Protein AF-A0A2T4RXN7-F1 (afdb_monomer_lite)

pLDDT: mean 85.41, std 10.83, range [42.78, 97.81]

Radius of gyration: 17.67 Å; chains: 1; bounding box: 34×16×47 Å

Organism: NCBI:txid214473

Foldseek 3Di:
DDDQDPVNLVVVLVVLVPDPHPPVVNVVVNVVSVVVVVVVVVVVVVLVVQLVVQCVVPPPPVVSSVVSSVVVVVVPD

Sequence (77 aa):
MTKLNYEDVTRIQSVILSSDYPDDLVERDVDGIESVDKKARAWDNYCKSVEKDLRNEFGNDDKRIQVGMQLNNNIFM

Secondary structure (DSSP, 8-state):
-PPP-HHHHHHHHHHHHTS---HHHHHHHHHHHHHHHHHHHHHHHHHHHHHHHHHHHHTT-HHHHHHHHHHHHHHH-

Structure (mmCIF, N/CA/C/O backbone):
data_AF-A0A2T4RXN7-F1
#
_entry.id   AF-A0A2T4RXN7-F1
#
loop_
_atom_site.group_PDB
_atom_site.id
_atom_site.type_symbol
_atom_site.label_atom_id
_atom_site.label_alt_id
_atom_site.label_comp_id
_atom_site.label_asym_id
_atom_site.label_entity_id
_atom_site.label_seq_id
_atom_site.pdbx_PDB_ins_code
_atom_site.Cartn_x
_atom_site.Cartn_y
_atom_site.Cartn_z
_atom_site.occupancy
_atom_site.B_iso_or_equiv
_atom_site.auth_seq_id
_atom_site.auth_comp_id
_atom_site.auth_asym_id
_atom_site.auth_atom_id
_atom_site.pdbx_PDB_model_num
ATOM 1 N N . MET A 1 1 ? -6.913 -7.130 -17.128 1.00 42.78 1 MET A N 1
ATOM 2 C CA . MET A 1 1 ? -5.641 -6.390 -16.999 1.00 42.78 1 MET A CA 1
ATOM 3 C C . MET A 1 1 ? -4.908 -6.995 -15.812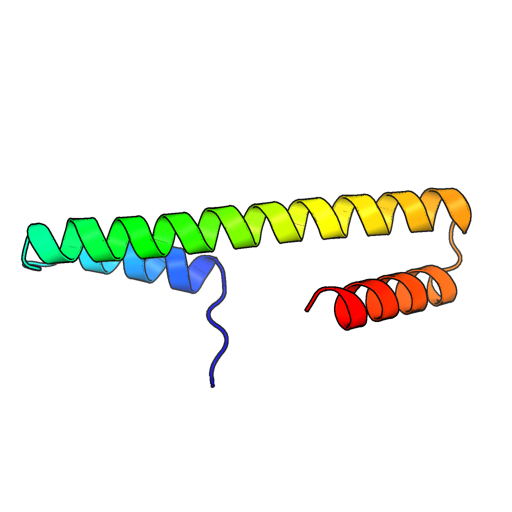 1.00 42.78 1 MET A C 1
ATOM 5 O O . MET A 1 1 ? -5.423 -6.908 -14.704 1.00 42.78 1 MET A O 1
ATOM 9 N N . THR A 1 2 ? -3.825 -7.735 -16.038 1.00 51.31 2 THR A N 1
ATOM 10 C CA . THR A 1 2 ? -3.082 -8.405 -14.958 1.00 51.31 2 THR A CA 1
ATOM 11 C C . THR A 1 2 ? -2.287 -7.348 -14.195 1.00 51.31 2 THR A C 1
ATOM 13 O O . THR A 1 2 ? -1.516 -6.617 -14.811 1.00 51.31 2 THR A O 1
ATOM 16 N N . LYS A 1 3 ? -2.515 -7.210 -12.884 1.00 62.06 3 LYS A N 1
ATOM 17 C CA . LYS A 1 3 ? -1.720 -6.314 -12.034 1.00 62.06 3 LYS A CA 1
ATOM 18 C C . LYS A 1 3 ? -0.348 -6.956 -11.825 1.00 62.06 3 LYS A C 1
ATOM 20 O O . LYS A 1 3 ? -0.290 -8.065 -11.305 1.00 62.06 3 LYS A O 1
ATOM 25 N N . LEU A 1 4 ? 0.713 -6.277 -12.255 1.00 69.31 4 LEU A N 1
ATOM 26 C CA . LEU A 1 4 ? 2.094 -6.677 -11.980 1.00 69.31 4 LEU A CA 1
ATOM 27 C C . LEU A 1 4 ? 2.405 -6.386 -10.509 1.00 69.31 4 LEU A C 1
ATOM 29 O O . LEU A 1 4 ? 2.069 -5.308 -10.012 1.00 69.31 4 LEU A O 1
ATOM 33 N N . ASN A 1 5 ? 3.007 -7.343 -9.813 1.00 74.94 5 ASN A N 1
ATOM 34 C CA . ASN A 1 5 ? 3.490 -7.155 -8.447 1.00 74.94 5 ASN A CA 1
ATOM 35 C C . ASN A 1 5 ? 4.956 -6.661 -8.443 1.00 74.94 5 ASN A C 1
ATOM 37 O O . ASN A 1 5 ? 5.592 -6.537 -9.489 1.00 74.94 5 ASN A O 1
ATOM 41 N N . TYR A 1 6 ? 5.498 -6.356 -7.261 1.00 71.56 6 TYR A N 1
ATOM 42 C CA . TYR A 1 6 ? 6.871 -5.852 -7.113 1.00 71.56 6 TYR A CA 1
ATOM 43 C C . TYR A 1 6 ? 7.942 -6.804 -7.686 1.00 71.56 6 TYR A C 1
ATOM 45 O O . TYR A 1 6 ? 8.918 -6.364 -8.302 1.00 71.56 6 TYR A O 1
ATOM 53 N N . GLU A 1 7 ? 7.751 -8.112 -7.517 1.00 77.94 7 GLU A N 1
ATOM 54 C CA . GLU A 1 7 ? 8.674 -9.131 -8.018 1.00 77.94 7 GLU A CA 1
ATOM 55 C C . GLU A 1 7 ? 8.642 -9.193 -9.549 1.00 77.94 7 GLU A C 1
ATOM 57 O O . GLU A 1 7 ? 9.696 -9.278 -10.183 1.00 77.94 7 GLU A O 1
ATOM 62 N N . ASP A 1 8 ? 7.456 -9.059 -10.150 1.00 80.94 8 ASP A N 1
ATOM 63 C CA . ASP A 1 8 ? 7.280 -9.011 -11.602 1.00 80.94 8 ASP A CA 1
ATOM 64 C C . ASP A 1 8 ? 8.026 -7.815 -12.206 1.00 80.94 8 ASP A C 1
ATOM 66 O O . ASP A 1 8 ? 8.737 -7.952 -13.204 1.00 80.94 8 ASP A O 1
ATOM 70 N N . VAL A 1 9 ? 7.905 -6.646 -11.572 1.00 77.00 9 VAL A N 1
ATOM 71 C CA . VAL A 1 9 ? 8.559 -5.403 -11.997 1.00 77.00 9 VAL A CA 1
ATOM 72 C C . VAL A 1 9 ? 10.084 -5.522 -11.912 1.00 77.00 9 VAL A C 1
ATOM 74 O O . VAL A 1 9 ? 10.786 -5.219 -12.878 1.00 77.00 9 VAL A O 1
ATOM 77 N N . THR A 1 10 ? 10.596 -6.046 -10.796 1.00 77.00 10 THR A N 1
ATOM 78 C CA . THR A 1 10 ? 12.036 -6.274 -10.590 1.00 77.00 10 THR A CA 1
ATOM 79 C C . THR A 1 10 ? 12.598 -7.255 -11.624 1.00 77.00 10 THR A C 1
ATOM 81 O O . THR A 1 10 ? 13.686 -7.056 -12.172 1.00 77.00 10 THR A O 1
ATOM 84 N N . ARG A 1 11 ? 11.837 -8.307 -11.951 1.00 81.12 11 ARG A N 1
ATOM 85 C CA . ARG A 1 11 ? 12.238 -9.297 -12.953 1.00 81.12 11 ARG A CA 1
ATOM 86 C C . ARG A 1 11 ? 12.308 -8.689 -14.351 1.00 81.12 11 ARG A C 1
ATOM 88 O O . ARG A 1 11 ? 13.276 -8.950 -15.060 1.00 81.12 11 ARG A O 1
ATOM 95 N N . ILE A 1 12 ? 11.331 -7.863 -14.732 1.00 81.38 12 ILE A N 1
ATOM 96 C CA . ILE A 1 12 ? 11.336 -7.143 -16.017 1.00 81.38 12 ILE A CA 1
ATOM 97 C C . ILE A 1 12 ? 12.574 -6.248 -16.120 1.00 81.38 12 ILE A C 1
ATOM 99 O O . ILE A 1 12 ? 13.281 -6.318 -17.122 1.00 81.38 12 ILE A O 1
ATOM 103 N N . GLN A 1 13 ? 12.890 -5.495 -15.063 1.00 75.81 13 GLN A N 1
ATOM 104 C CA . GLN A 1 13 ? 14.097 -4.667 -14.999 1.00 75.81 13 GLN A CA 1
ATOM 105 C C . GLN A 1 13 ? 15.370 -5.490 -15.253 1.00 75.81 13 GLN A C 1
ATOM 107 O O . GLN A 1 13 ? 16.179 -5.124 -16.101 1.00 75.81 13 GLN A O 1
ATOM 112 N N . SER A 1 14 ? 15.520 -6.646 -14.592 1.00 78.50 14 SER A N 1
ATOM 113 C CA . SER A 1 14 ? 16.689 -7.519 -14.794 1.00 78.50 14 SER A CA 1
ATOM 114 C C . SER A 1 14 ? 16.798 -8.080 -16.218 1.00 78.50 14 SER A C 1
ATOM 116 O O . SER A 1 14 ? 17.903 -8.267 -16.725 1.00 78.50 14 SER A O 1
ATOM 118 N N . VAL A 1 15 ? 15.663 -8.338 -16.878 1.00 81.81 15 VAL A N 1
ATOM 119 C CA . VAL A 1 15 ? 15.626 -8.879 -18.244 1.00 81.81 15 VAL A CA 1
ATOM 120 C C . VAL A 1 15 ? 15.999 -7.801 -19.255 1.00 81.81 15 VAL A C 1
ATOM 122 O O . VAL A 1 15 ? 16.812 -8.065 -20.133 1.00 81.81 15 VAL A O 1
ATOM 125 N N . ILE A 1 16 ? 15.469 -6.584 -19.102 1.00 79.00 16 ILE A N 1
ATOM 126 C CA . ILE A 1 16 ? 15.820 -5.447 -19.964 1.00 79.00 16 ILE A CA 1
ATOM 127 C C . ILE A 1 16 ? 17.327 -5.177 -19.878 1.00 79.00 16 ILE A C 1
ATOM 129 O O . ILE A 1 16 ? 17.997 -5.153 -20.907 1.00 79.00 16 ILE A O 1
ATOM 133 N N . LEU A 1 17 ? 17.871 -5.096 -18.657 1.00 75.88 17 LEU A N 1
ATOM 134 C CA . LEU A 1 17 ? 19.295 -4.838 -18.400 1.00 75.88 17 LEU A CA 1
ATOM 135 C C . LEU A 1 17 ? 20.249 -5.935 -18.905 1.00 75.88 17 LEU A C 1
ATOM 137 O O . LEU A 1 17 ? 21.444 -5.685 -19.025 1.00 75.88 17 LEU A O 1
ATOM 141 N N . SER A 1 18 ? 19.757 -7.152 -19.150 1.00 77.62 18 SER A N 1
ATOM 142 C CA . SER A 1 18 ? 20.568 -8.296 -19.605 1.00 77.62 18 SER A CA 1
ATOM 143 C C . SER A 1 18 ? 20.372 -8.646 -21.082 1.00 77.62 18 SER A C 1
ATOM 145 O O . SER A 1 18 ? 20.968 -9.609 -21.564 1.00 77.62 18 SER A O 1
ATOM 147 N N . SER A 1 19 ? 19.542 -7.888 -21.799 1.00 78.00 19 SER A N 1
ATOM 148 C CA . SER A 1 19 ? 19.244 -8.103 -23.217 1.00 78.00 19 SER A CA 1
ATOM 149 C C . SER A 1 19 ? 20.005 -7.125 -24.119 1.00 78.00 19 SER A C 1
ATOM 151 O O . SER A 1 19 ? 20.398 -6.058 -23.660 1.00 78.00 19 SER A O 1
ATOM 153 N N . ASP A 1 20 ? 20.149 -7.447 -25.412 1.00 79.75 20 ASP A N 1
ATOM 154 C CA . ASP A 1 20 ? 20.642 -6.525 -26.461 1.00 79.75 20 ASP A CA 1
ATOM 155 C C . ASP A 1 20 ? 19.593 -5.439 -26.801 1.00 79.75 20 ASP A C 1
ATOM 157 O O . ASP A 1 20 ? 19.293 -5.151 -27.964 1.00 79.75 20 ASP A O 1
ATOM 161 N N . TYR A 1 21 ? 18.944 -4.889 -25.776 1.00 74.44 21 TYR A N 1
ATOM 162 C CA . TYR A 1 21 ? 17.969 -3.821 -25.917 1.00 74.44 21 TYR A CA 1
ATOM 163 C C . TYR A 1 21 ? 18.696 -2.504 -26.227 1.00 74.44 21 TYR A C 1
ATOM 165 O O . TYR A 1 21 ? 19.745 -2.250 -25.639 1.00 74.44 21 TYR A O 1
ATOM 173 N N . PRO A 1 22 ? 18.157 -1.644 -27.109 1.00 79.88 22 PRO A N 1
ATOM 174 C CA . PRO A 1 22 ? 18.769 -0.349 -27.399 1.00 79.88 22 PRO A CA 1
ATOM 175 C C . PRO A 1 22 ? 18.938 0.495 -26.130 1.00 79.88 22 PRO A C 1
ATOM 177 O O . PRO A 1 22 ? 17.969 0.669 -25.389 1.00 79.88 22 PRO A O 1
ATOM 180 N N . ASP A 1 23 ? 20.141 1.027 -25.895 1.00 78.44 23 ASP A N 1
ATOM 181 C CA . ASP A 1 23 ? 20.5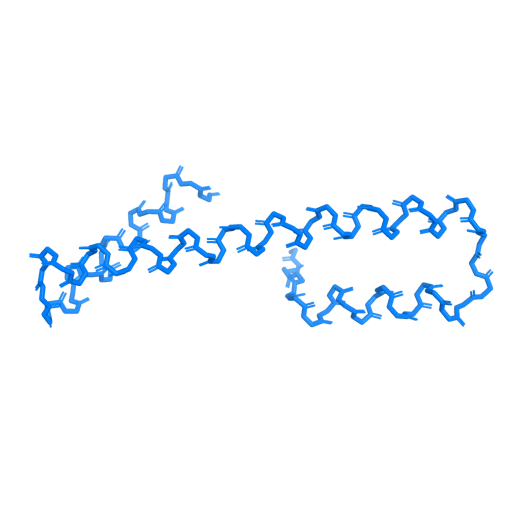04 1.739 -24.657 1.00 78.44 23 ASP A CA 1
ATOM 182 C C . ASP A 1 23 ? 19.539 2.892 -24.315 1.00 78.44 23 ASP A C 1
ATOM 184 O O . ASP A 1 23 ? 19.174 3.081 -23.156 1.00 78.44 23 ASP A O 1
ATOM 188 N N . ASP A 1 24 ? 19.058 3.626 -25.324 1.00 78.25 24 ASP A N 1
ATOM 189 C CA . ASP A 1 24 ? 18.107 4.735 -25.169 1.00 78.25 24 ASP A CA 1
ATOM 190 C C . ASP A 1 24 ? 16.715 4.272 -24.703 1.00 78.25 24 ASP A C 1
ATOM 192 O O . ASP A 1 24 ? 16.010 4.977 -23.975 1.00 78.25 24 ASP A O 1
ATOM 196 N N . LEU A 1 25 ? 16.315 3.063 -25.099 1.00 73.69 25 LEU A N 1
ATOM 197 C CA . LEU A 1 25 ? 15.076 2.434 -24.652 1.00 73.69 25 LEU A CA 1
ATOM 198 C C . LEU A 1 25 ? 15.242 1.788 -23.274 1.00 73.69 25 LEU A C 1
ATOM 200 O O . LEU A 1 25 ? 14.306 1.852 -22.479 1.00 73.69 25 LEU A O 1
ATOM 204 N N . VAL A 1 26 ? 16.419 1.223 -22.975 1.00 75.88 26 VAL A N 1
ATOM 205 C CA . VAL A 1 26 ? 16.761 0.719 -21.634 1.00 75.88 26 VAL A CA 1
ATOM 206 C C . VAL A 1 26 ? 16.647 1.841 -20.615 1.00 75.88 26 VAL A C 1
ATOM 208 O O . VAL A 1 26 ? 15.947 1.667 -19.624 1.00 75.88 26 VAL A O 1
ATOM 211 N N . GLU A 1 27 ? 17.275 2.992 -20.864 1.00 76.94 27 GLU A N 1
ATOM 212 C CA . GLU A 1 27 ? 17.260 4.130 -19.938 1.00 76.94 27 GLU A CA 1
ATOM 213 C C . GLU A 1 27 ? 15.825 4.591 -19.649 1.00 76.94 27 GLU A C 1
ATOM 215 O O . GLU A 1 27 ? 15.395 4.629 -18.494 1.00 76.94 27 GLU A O 1
ATOM 220 N N . ARG A 1 28 ? 15.028 4.824 -20.700 1.00 80.06 28 ARG A N 1
ATOM 221 C CA . ARG A 1 28 ? 13.628 5.246 -20.563 1.00 80.06 28 ARG A CA 1
ATOM 222 C C . ARG A 1 28 ? 12.776 4.229 -19.801 1.00 80.06 28 ARG A C 1
ATOM 224 O O . ARG A 1 28 ? 11.955 4.611 -18.963 1.00 80.06 28 ARG A O 1
ATOM 231 N N . ASP A 1 29 ? 12.907 2.947 -20.130 1.00 79.62 29 ASP A N 1
ATOM 232 C CA . ASP A 1 29 ? 12.054 1.904 -19.564 1.00 79.62 29 ASP A CA 1
ATOM 233 C C . ASP A 1 29 ? 12.476 1.573 -18.119 1.00 79.62 29 ASP A C 1
ATOM 235 O O . ASP A 1 29 ? 11.611 1.376 -17.262 1.00 79.62 29 ASP A O 1
ATOM 239 N N . VAL A 1 30 ? 13.778 1.606 -17.806 1.00 79.81 30 VAL A N 1
ATOM 240 C CA . VAL A 1 30 ? 14.304 1.477 -16.436 1.00 79.81 30 VAL A CA 1
ATOM 241 C C . VAL A 1 30 ? 13.835 2.640 -15.564 1.00 79.81 30 VAL A C 1
ATOM 243 O O . VAL A 1 30 ? 13.309 2.384 -14.479 1.00 79.81 30 VAL A O 1
ATOM 246 N N . ASP A 1 31 ? 13.922 3.883 -16.042 1.00 84.25 31 ASP A N 1
ATOM 247 C CA . ASP A 1 31 ? 13.430 5.067 -15.323 1.00 84.25 31 ASP A CA 1
ATOM 248 C C . ASP A 1 31 ? 11.919 5.003 -15.067 1.00 84.25 31 ASP A C 1
ATOM 250 O O . ASP A 1 31 ? 11.429 5.317 -13.973 1.00 84.25 31 ASP A O 1
ATOM 254 N N . GLY A 1 32 ? 11.158 4.560 -16.072 1.00 84.62 32 GLY A N 1
ATOM 255 C CA . GLY A 1 32 ? 9.721 4.335 -15.953 1.00 84.62 32 GLY A CA 1
ATOM 256 C C . GLY A 1 32 ? 9.395 3.303 -14.874 1.00 84.62 32 GLY A C 1
ATOM 257 O O . GLY A 1 32 ? 8.524 3.538 -14.029 1.00 84.62 32 GLY A O 1
ATOM 258 N N . ILE A 1 33 ? 10.130 2.191 -14.859 1.00 84.12 33 ILE A N 1
ATOM 259 C CA . ILE A 1 33 ? 9.981 1.135 -13.859 1.00 84.12 33 ILE A CA 1
ATOM 260 C C . ILE A 1 33 ? 10.352 1.639 -12.458 1.00 84.12 33 ILE A C 1
ATOM 262 O O . ILE A 1 33 ? 9.576 1.446 -11.520 1.00 84.12 33 ILE A O 1
ATOM 266 N N . GLU A 1 34 ? 11.481 2.332 -12.302 1.00 84.69 34 GLU A N 1
ATOM 267 C CA . GLU A 1 34 ? 11.895 2.887 -11.011 1.00 84.69 34 GLU A CA 1
ATOM 268 C C . GLU A 1 34 ? 10.873 3.878 -10.447 1.00 84.69 34 GLU A C 1
ATOM 270 O O . GLU A 1 34 ? 10.619 3.908 -9.241 1.00 84.69 34 GLU A O 1
ATOM 275 N N . SER A 1 35 ? 10.284 4.713 -11.306 1.00 87.69 35 SER A N 1
ATOM 276 C CA . SER A 1 35 ? 9.255 5.674 -10.907 1.00 87.69 35 SER A CA 1
ATOM 277 C C . SER A 1 35 ? 8.009 4.972 -10.366 1.00 87.69 35 SER A C 1
ATOM 279 O O . SER A 1 35 ? 7.450 5.382 -9.343 1.00 87.69 35 SER A O 1
ATOM 281 N N . VAL A 1 36 ? 7.584 3.889 -11.022 1.00 85.12 36 VAL A N 1
ATOM 282 C CA . VAL A 1 36 ? 6.463 3.063 -10.562 1.00 85.12 36 VAL A CA 1
ATOM 283 C C . VAL A 1 36 ? 6.811 2.354 -9.253 1.00 85.12 36 VAL A C 1
ATOM 285 O O . VAL A 1 36 ? 5.996 2.388 -8.331 1.00 85.12 36 VAL A O 1
ATOM 288 N N . ASP A 1 37 ? 8.019 1.798 -9.121 1.00 84.31 37 ASP A N 1
ATOM 289 C CA . ASP A 1 37 ? 8.474 1.147 -7.887 1.00 84.31 37 ASP A CA 1
ATOM 290 C C . ASP A 1 37 ? 8.483 2.118 -6.696 1.00 84.31 37 ASP A C 1
ATOM 292 O O . ASP A 1 37 ? 7.909 1.842 -5.641 1.00 84.31 37 ASP A O 1
ATOM 296 N N . LYS A 1 38 ? 9.048 3.319 -6.877 1.00 87.44 38 LYS A N 1
ATOM 297 C CA . LYS A 1 38 ? 9.073 4.368 -5.841 1.00 87.44 38 LYS A CA 1
ATOM 298 C C . LYS A 1 38 ? 7.660 4.729 -5.371 1.00 87.44 38 LYS A C 1
ATOM 300 O O . LYS A 1 38 ? 7.428 4.842 -4.166 1.00 87.44 38 LYS A O 1
ATOM 305 N N . LYS A 1 39 ? 6.704 4.865 -6.296 1.00 87.31 39 LYS A N 1
ATOM 306 C CA . LYS A 1 39 ? 5.293 5.139 -5.967 1.00 87.31 39 LYS A CA 1
ATOM 307 C C . LYS A 1 39 ? 4.634 3.967 -5.239 1.00 87.31 39 LYS A C 1
ATOM 309 O O . LYS A 1 39 ? 3.946 4.193 -4.247 1.00 87.31 39 LYS A O 1
ATOM 314 N N . ALA A 1 40 ? 4.875 2.734 -5.684 1.00 86.44 40 ALA A N 1
ATOM 315 C CA . ALA A 1 40 ? 4.342 1.535 -5.042 1.00 86.44 40 ALA A CA 1
ATOM 316 C C . ALA A 1 40 ? 4.852 1.388 -3.598 1.00 86.44 40 ALA A C 1
ATOM 318 O O . ALA A 1 40 ? 4.062 1.142 -2.688 1.00 86.44 40 ALA A O 1
ATOM 319 N N . ARG A 1 41 ? 6.148 1.629 -3.358 1.00 86.56 41 ARG A N 1
ATOM 320 C CA . ARG A 1 41 ? 6.736 1.627 -2.007 1.00 86.56 41 ARG A CA 1
ATOM 321 C C . ARG A 1 41 ? 6.188 2.737 -1.122 1.00 86.56 41 ARG A C 1
ATOM 323 O O . ARG A 1 41 ? 5.928 2.508 0.057 1.0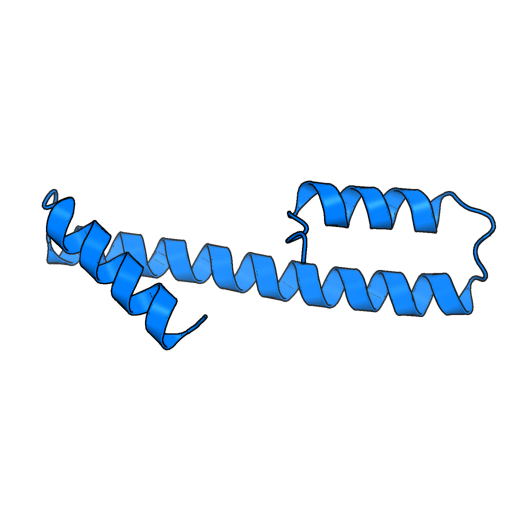0 86.56 41 ARG A O 1
ATOM 330 N N . ALA A 1 42 ? 6.027 3.943 -1.668 1.00 90.56 42 ALA A N 1
ATOM 331 C CA . ALA A 1 42 ? 5.437 5.054 -0.928 1.00 90.56 42 ALA A CA 1
ATOM 332 C C . ALA A 1 42 ? 4.004 4.720 -0.483 1.00 90.56 42 ALA A C 1
ATOM 334 O O . ALA A 1 42 ? 3.647 4.972 0.667 1.00 90.56 42 ALA A O 1
ATOM 335 N N . TRP A 1 43 ? 3.221 4.092 -1.363 1.00 90.50 43 TRP A N 1
ATOM 336 C CA . TRP A 1 43 ? 1.876 3.619 -1.054 1.00 90.50 43 TRP A CA 1
ATOM 337 C C . TRP A 1 43 ? 1.862 2.522 0.022 1.00 90.50 43 TRP A C 1
ATOM 339 O O . TRP A 1 43 ? 1.117 2.632 0.991 1.00 90.50 43 TRP A O 1
ATOM 349 N N . ASP A 1 44 ? 2.727 1.510 -0.082 1.00 90.62 44 ASP A N 1
ATOM 350 C CA . ASP A 1 44 ? 2.833 0.442 0.926 1.00 90.62 44 ASP A CA 1
ATOM 351 C C . ASP A 1 44 ? 3.196 0.991 2.319 1.00 90.62 44 ASP A C 1
ATOM 353 O O . ASP A 1 44 ? 2.578 0.642 3.329 1.00 90.62 44 ASP A O 1
ATOM 357 N N . ASN A 1 45 ? 4.147 1.927 2.377 1.00 94.12 45 ASN A N 1
ATOM 358 C CA . ASN A 1 45 ? 4.510 2.612 3.619 1.00 94.12 45 ASN A CA 1
ATOM 359 C C . ASN A 1 45 ? 3.347 3.432 4.191 1.00 94.12 45 ASN A C 1
ATOM 361 O O . ASN A 1 45 ? 3.138 3.438 5.406 1.00 94.12 45 ASN A O 1
ATOM 365 N N . TYR A 1 46 ? 2.580 4.102 3.331 1.00 94.81 46 TYR A N 1
ATOM 366 C CA . TYR A 1 46 ? 1.383 4.826 3.742 1.00 94.81 46 TYR A CA 1
ATOM 367 C C . TYR A 1 46 ? 0.328 3.882 4.333 1.00 94.81 46 TYR A C 1
ATOM 369 O O . TYR A 1 46 ? -0.130 4.119 5.450 1.00 94.81 46 TYR A O 1
ATOM 377 N N . CYS A 1 47 ? 0.004 2.775 3.656 1.00 93.38 47 CYS A N 1
ATOM 378 C CA . CYS A 1 47 ? -0.944 1.779 4.160 1.00 93.38 47 CYS A CA 1
ATOM 379 C C . CYS A 1 47 ? -0.540 1.238 5.539 1.00 93.38 47 CYS A C 1
ATOM 381 O O . CYS A 1 47 ? -1.390 1.121 6.419 1.00 93.38 47 CYS A O 1
ATOM 383 N N . LYS A 1 48 ? 0.755 0.973 5.758 1.00 95.00 48 LYS A N 1
ATOM 384 C CA . LYS A 1 48 ? 1.286 0.556 7.068 1.00 95.00 48 LYS A CA 1
ATOM 385 C C . LYS A 1 48 ? 1.099 1.624 8.147 1.00 95.00 48 LYS A C 1
ATOM 387 O O . LYS A 1 48 ? 0.798 1.285 9.291 1.00 95.00 48 LYS A O 1
ATOM 392 N N . SER A 1 49 ? 1.272 2.901 7.802 1.00 96.56 49 SER A N 1
ATOM 393 C CA . SER A 1 49 ? 1.010 4.010 8.727 1.00 96.56 49 SER A CA 1
ATOM 394 C C . SER A 1 49 ? -0.468 4.083 9.097 1.00 96.56 49 SER A C 1
ATOM 396 O O . SER A 1 49 ? -0.788 4.154 10.278 1.00 96.56 49 SER A O 1
ATOM 398 N N . VAL A 1 50 ? -1.364 3.987 8.110 1.00 95.62 50 VAL A N 1
ATOM 399 C CA . VAL A 1 50 ? -2.815 3.995 8.343 1.00 95.62 50 VAL A CA 1
ATOM 400 C C . VAL A 1 50 ? -3.231 2.823 9.227 1.00 95.62 50 VAL A C 1
ATOM 402 O O . VAL A 1 50 ? -3.950 3.021 10.201 1.00 95.62 50 VAL A O 1
ATOM 405 N N . GLU A 1 51 ? -2.747 1.610 8.952 1.00 96.38 51 GLU A N 1
ATOM 406 C CA . GLU A 1 51 ? -3.061 0.447 9.787 1.00 96.38 51 GLU A CA 1
ATOM 407 C C . GLU A 1 51 ? -2.590 0.648 11.234 1.00 96.38 51 GLU A C 1
ATOM 409 O O . GLU A 1 51 ? -3.318 0.333 12.177 1.00 96.38 51 GLU A O 1
ATOM 414 N N . LYS A 1 52 ? -1.390 1.209 11.422 1.00 97.19 52 LYS A N 1
ATOM 415 C CA . LYS A 1 52 ? -0.866 1.539 12.750 1.00 97.19 52 LYS A CA 1
ATOM 416 C C . LYS A 1 52 ? -1.755 2.554 13.470 1.00 97.19 52 LYS A C 1
ATOM 418 O O . LYS A 1 52 ? -2.043 2.35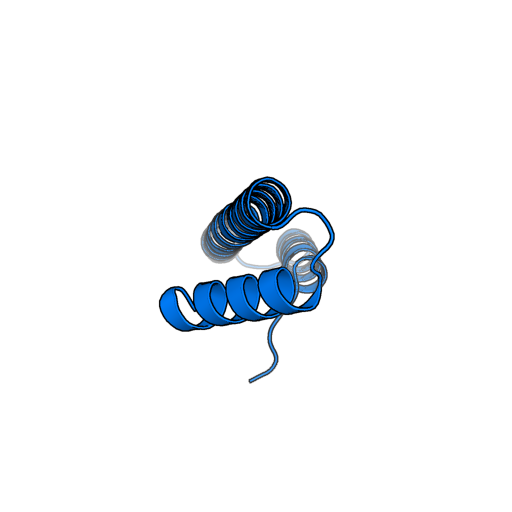8 14.648 1.00 97.19 52 LYS A O 1
ATOM 423 N N . ASP A 1 53 ? -2.195 3.603 12.786 1.00 97.50 53 ASP A N 1
ATOM 424 C CA . ASP A 1 53 ? -3.060 4.629 13.374 1.00 97.50 53 ASP A CA 1
ATOM 425 C C . ASP A 1 53 ? -4.430 4.051 13.755 1.00 97.50 53 ASP A C 1
ATOM 427 O O . ASP A 1 53 ? -4.890 4.254 14.878 1.00 97.50 53 ASP A O 1
ATOM 431 N N . LEU A 1 54 ? -5.018 3.215 12.893 1.00 97.50 54 LEU A N 1
ATOM 432 C CA . LEU A 1 54 ? -6.260 2.492 13.186 1.00 97.50 54 LEU A CA 1
ATOM 433 C C . LEU A 1 54 ? -6.109 1.557 14.393 1.00 97.50 54 LEU A C 1
ATOM 435 O O . LEU A 1 54 ? -7.001 1.487 15.236 1.00 97.50 54 LEU A O 1
ATOM 439 N N . ARG A 1 55 ? -4.980 0.848 14.513 1.00 97.31 55 ARG A N 1
ATOM 440 C CA . ARG A 1 55 ? -4.683 0.005 15.684 1.00 97.31 55 ARG A CA 1
ATOM 441 C C . ARG A 1 55 ? -4.504 0.828 16.956 1.00 97.31 55 ARG A C 1
ATOM 443 O O . ARG A 1 55 ? -4.935 0.393 18.019 1.00 97.31 55 ARG A O 1
ATOM 450 N N . ASN A 1 56 ? -3.909 2.015 16.869 1.00 97.81 56 ASN A N 1
ATOM 451 C CA . ASN A 1 56 ? -3.784 2.910 18.021 1.00 97.81 56 ASN A CA 1
ATOM 452 C C . ASN A 1 56 ? -5.149 3.447 18.477 1.00 97.81 56 ASN A C 1
ATOM 454 O O . ASN A 1 56 ? -5.378 3.581 19.676 1.00 97.81 56 ASN A O 1
ATOM 458 N N . GLU A 1 57 ? -6.050 3.740 17.538 1.00 97.50 57 GLU A N 1
ATOM 459 C CA . GLU A 1 57 ? -7.378 4.283 17.834 1.00 97.50 57 GLU A CA 1
ATOM 460 C C . GLU A 1 57 ? -8.363 3.210 18.326 1.00 97.50 57 GLU A C 1
ATOM 462 O O . GLU A 1 57 ? -9.105 3.428 19.285 1.00 97.50 57 GLU A O 1
ATOM 467 N N . PHE A 1 58 ? -8.362 2.035 17.693 1.00 96.88 58 PHE A N 1
ATOM 468 C CA . PHE A 1 58 ? -9.362 0.986 17.919 1.00 96.88 58 PHE A CA 1
ATOM 469 C C . PHE A 1 58 ? -8.825 -0.243 18.667 1.00 96.88 58 PHE A C 1
ATOM 471 O O . PHE A 1 58 ? -9.580 -1.181 18.938 1.00 96.88 58 PHE A O 1
ATOM 478 N N . GLY A 1 59 ? -7.540 -0.261 19.027 1.00 95.19 59 GLY A N 1
ATOM 479 C CA . GLY A 1 59 ? -6.901 -1.380 19.714 1.00 95.19 59 GLY A CA 1
ATOM 480 C C . GLY A 1 59 ? -6.911 -2.655 18.867 1.00 95.19 59 GLY A C 1
ATOM 481 O O . GLY A 1 59 ? -6.387 -2.684 17.757 1.00 95.19 59 GLY A O 1
ATOM 482 N N . ASN A 1 60 ? -7.525 -3.714 19.401 1.00 94.69 60 ASN A N 1
ATOM 483 C CA . ASN A 1 60 ? -7.627 -5.027 18.750 1.00 94.69 60 ASN A CA 1
ATOM 484 C C . ASN A 1 60 ? -8.999 -5.266 18.084 1.00 94.69 60 ASN A C 1
ATOM 486 O O . ASN A 1 60 ? -9.384 -6.414 17.867 1.00 94.69 60 ASN A O 1
ATOM 490 N N . ASP A 1 61 ? -9.777 -4.215 17.798 1.00 97.44 61 ASP A N 1
ATOM 491 C CA . ASP A 1 61 ? -11.023 -4.354 17.031 1.00 97.44 61 ASP A CA 1
ATOM 492 C C . ASP A 1 61 ? -10.715 -4.528 15.534 1.00 97.44 61 ASP A C 1
ATOM 494 O O . ASP A 1 61 ? -10.769 -3.586 14.736 1.00 97.44 61 ASP A O 1
ATOM 498 N N . ASP A 1 62 ? -10.390 -5.766 15.153 1.00 94.88 62 ASP A N 1
ATOM 499 C CA . ASP A 1 62 ? -10.016 -6.128 13.783 1.00 94.88 62 ASP A CA 1
ATOM 500 C C . ASP A 1 62 ? -11.096 -5.763 12.751 1.00 94.88 62 ASP A C 1
ATOM 502 O O . ASP A 1 62 ? -10.768 -5.446 11.608 1.00 94.88 62 ASP A O 1
ATOM 506 N N . LYS A 1 63 ? -12.384 -5.742 13.134 1.00 97.06 63 LYS A N 1
ATOM 507 C CA . LYS A 1 63 ? -13.470 -5.354 12.219 1.00 97.06 63 LYS A CA 1
ATOM 508 C C . LYS A 1 63 ? -13.399 -3.871 11.883 1.00 97.06 63 LYS A C 1
ATOM 510 O O . LYS A 1 63 ? -13.528 -3.509 10.714 1.00 97.06 63 LYS A O 1
ATOM 515 N N . ARG A 1 64 ? -13.186 -3.008 12.881 1.00 96.88 64 ARG A N 1
ATOM 516 C CA . ARG A 1 64 ? -13.031 -1.561 12.651 1.00 96.88 64 ARG A CA 1
ATOM 517 C C . ARG A 1 64 ? -11.765 -1.249 11.871 1.00 96.88 64 ARG A C 1
ATOM 519 O O . ARG A 1 64 ? -11.825 -0.443 10.948 1.00 96.88 64 ARG A O 1
ATOM 526 N N . ILE A 1 65 ? -10.661 -1.932 12.176 1.00 96.75 65 ILE A N 1
ATOM 527 C CA . ILE A 1 65 ? -9.408 -1.793 11.424 1.00 96.75 65 ILE A CA 1
ATOM 528 C C . ILE A 1 65 ? -9.618 -2.205 9.962 1.00 96.75 65 ILE A C 1
ATOM 530 O O . ILE A 1 65 ? -9.247 -1.461 9.057 1.00 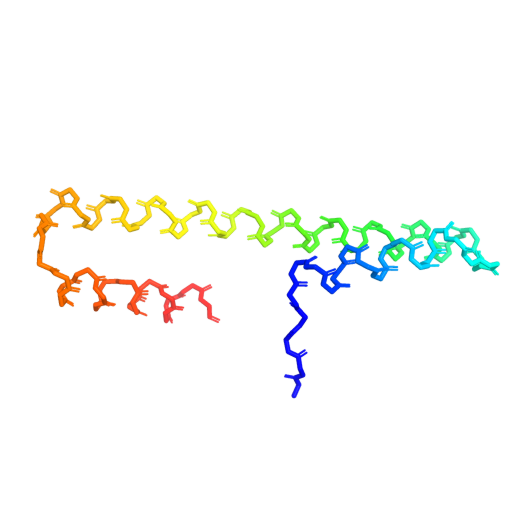96.75 65 ILE A O 1
ATOM 534 N N . GLN A 1 66 ? -10.276 -3.339 9.704 1.00 96.62 66 GLN A N 1
ATOM 535 C CA . GLN A 1 66 ? -10.551 -3.803 8.343 1.00 96.62 66 GLN A CA 1
ATOM 536 C C . GLN A 1 66 ? -11.440 -2.823 7.564 1.00 96.62 66 GLN A C 1
ATOM 538 O O . GLN A 1 66 ? -11.143 -2.519 6.408 1.00 96.62 66 GLN A O 1
ATOM 543 N N . VAL A 1 67 ? -12.502 -2.300 8.187 1.00 96.62 67 VAL A N 1
ATOM 544 C CA . VAL A 1 67 ? -13.365 -1.278 7.573 1.00 96.62 67 VAL A CA 1
ATOM 545 C C . VAL A 1 67 ? -12.579 0.008 7.304 1.00 96.62 67 VAL A C 1
ATOM 547 O O . VAL A 1 67 ? -12.687 0.562 6.213 1.00 96.62 67 VAL A O 1
ATOM 550 N N . GLY A 1 68 ? -11.743 0.457 8.244 1.00 95.94 68 GLY A N 1
ATOM 551 C CA . GLY A 1 68 ? -10.879 1.627 8.069 1.00 95.94 68 GLY A CA 1
ATOM 552 C C . GLY A 1 68 ? -9.909 1.471 6.894 1.00 95.94 68 GLY A C 1
ATOM 553 O O . GLY A 1 68 ? -9.812 2.361 6.052 1.00 95.94 68 GLY A O 1
ATOM 554 N N . MET A 1 69 ? -9.268 0.306 6.766 1.00 95.81 69 MET A N 1
ATOM 555 C CA . MET A 1 69 ? -8.387 -0.003 5.634 1.00 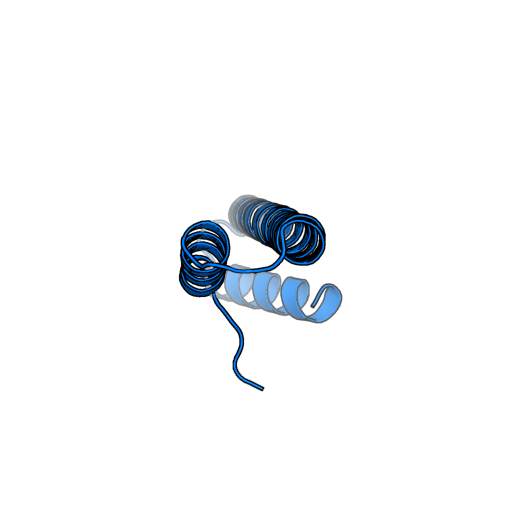95.81 69 MET A CA 1
ATOM 556 C C . MET A 1 69 ? -9.145 -0.070 4.300 1.00 95.81 69 MET A C 1
ATOM 558 O O . MET A 1 69 ? -8.634 0.392 3.279 1.00 95.81 69 MET A O 1
ATOM 562 N N . GLN A 1 70 ? -10.371 -0.604 4.285 1.00 95.75 70 GLN A N 1
ATOM 563 C CA . GLN A 1 70 ? -11.223 -0.597 3.090 1.00 95.75 70 GLN A CA 1
ATOM 564 C C . GLN A 1 70 ? -11.612 0.823 2.672 1.00 95.75 70 GLN A C 1
ATOM 566 O O . GLN A 1 70 ? -11.526 1.151 1.491 1.00 95.75 70 GLN A O 1
ATOM 571 N N . LEU A 1 71 ? -12.002 1.675 3.625 1.00 95.00 71 LEU A N 1
ATOM 572 C CA . LEU A 1 71 ? -12.317 3.079 3.357 1.00 95.00 71 LEU A CA 1
ATOM 573 C C . LEU A 1 71 ? -11.097 3.827 2.816 1.00 95.00 71 LEU A C 1
ATOM 575 O O . LEU A 1 71 ? -11.218 4.526 1.815 1.00 95.00 71 LEU A O 1
ATOM 579 N N . ASN A 1 72 ? -9.924 3.624 3.421 1.00 93.19 72 ASN A N 1
ATOM 580 C CA . ASN A 1 72 ? -8.670 4.200 2.943 1.00 93.19 72 ASN A CA 1
ATOM 581 C C . ASN A 1 72 ? -8.383 3.809 1.486 1.00 93.19 72 ASN A C 1
ATOM 583 O O . ASN A 1 72 ? -8.132 4.670 0.646 1.00 93.19 72 ASN A O 1
ATOM 587 N N . ASN A 1 73 ? -8.482 2.517 1.170 1.00 89.94 73 ASN A N 1
ATOM 588 C CA . ASN A 1 73 ? -8.268 2.041 -0.193 1.00 89.94 73 ASN A CA 1
ATOM 589 C C . ASN A 1 73 ? -9.296 2.616 -1.175 1.00 89.94 73 ASN A C 1
ATOM 591 O O . ASN A 1 73 ? -8.912 2.972 -2.275 1.00 89.94 73 ASN A O 1
ATOM 595 N N . ASN A 1 74 ? -10.566 2.766 -0.794 1.00 91.38 74 ASN A N 1
ATOM 596 C CA . ASN A 1 74 ? -11.596 3.310 -1.688 1.00 91.38 74 ASN A CA 1
ATOM 597 C C . ASN A 1 74 ? -11.458 4.818 -1.968 1.00 91.38 74 ASN A C 1
ATOM 599 O O . ASN A 1 74 ? -12.039 5.306 -2.933 1.00 91.38 74 ASN A O 1
ATOM 603 N N . ILE A 1 75 ? -10.774 5.572 -1.102 1.00 89.00 75 ILE A N 1
ATOM 604 C CA . ILE A 1 75 ? -10.571 7.020 -1.281 1.00 89.00 75 ILE A CA 1
ATOM 605 C C . ILE A 1 75 ? -9.352 7.297 -2.165 1.00 89.00 75 ILE A C 1
ATOM 607 O O . ILE A 1 75 ? -9.355 8.250 -2.942 1.00 89.00 75 ILE A O 1
ATOM 611 N N . PHE A 1 76 ? -8.302 6.492 -2.013 1.00 81.38 76 PHE A N 1
ATOM 612 C CA . PHE A 1 76 ? -6.980 6.785 -2.564 1.00 81.38 76 PHE A CA 1
ATOM 613 C C . PHE A 1 76 ? -6.513 5.810 -3.662 1.00 81.38 76 PHE A C 1
ATOM 615 O O . PHE A 1 76 ? -5.497 6.095 -4.298 1.00 81.38 76 PHE A O 1
ATOM 622 N N . MET A 1 77 ? -7.227 4.701 -3.912 1.00 70.81 77 MET A N 1
ATOM 623 C CA . MET A 1 77 ? -7.054 3.837 -5.097 1.00 70.81 77 MET A CA 1
ATOM 624 C C . MET A 1 77 ? -8.257 3.905 -6.032 1.00 70.81 77 MET A C 1
ATOM 626 O O . MET A 1 77 ? -8.018 3.757 -7.252 1.00 70.81 77 MET A O 1
#